Protein AF-A0A1H0WN37-F1 (afdb_monomer_lite)

Structure (mmCIF, N/CA/C/O backbone):
data_AF-A0A1H0WN37-F1
#
_entry.id   AF-A0A1H0WN37-F1
#
loop_
_atom_site.group_PDB
_atom_site.id
_atom_site.type_symbol
_atom_site.label_atom_id
_atom_site.label_alt_id
_atom_site.label_comp_id
_atom_site.label_asym_id
_atom_site.label_entity_id
_atom_site.label_seq_id
_atom_site.pdbx_PDB_ins_code
_atom_site.Cartn_x
_atom_site.Cartn_y
_atom_site.Cartn_z
_atom_site.occupancy
_atom_site.B_iso_or_equiv
_atom_site.auth_seq_id
_atom_site.auth_comp_id
_atom_site.auth_asym_id
_atom_site.auth_atom_id
_atom_site.pdbx_PDB_model_num
ATOM 1 N N . MET A 1 1 ? 45.236 22.568 32.693 1.00 37.81 1 MET A N 1
ATOM 2 C CA . MET A 1 1 ? 44.377 22.882 31.527 1.00 37.81 1 MET A CA 1
ATOM 3 C C . MET A 1 1 ? 44.203 21.581 30.757 1.00 37.81 1 MET A C 1
ATOM 5 O O . MET A 1 1 ? 45.218 20.962 30.511 1.00 37.81 1 MET A O 1
ATOM 9 N N . LYS A 1 2 ? 43.046 21.069 30.357 1.00 42.09 2 LYS A N 1
ATOM 10 C CA . LYS A 1 2 ? 41.647 21.500 30.393 1.00 42.09 2 LYS A CA 1
ATOM 11 C C . LYS A 1 2 ? 40.902 20.316 29.719 1.00 42.09 2 LYS A C 1
ATOM 13 O O . LYS A 1 2 ? 41.312 19.957 28.626 1.00 42.09 2 LYS A O 1
ATOM 18 N N . TYR A 1 3 ? 39.878 19.750 30.374 1.00 49.06 3 TYR A N 1
ATOM 19 C CA . TYR A 1 3 ? 38.823 18.865 29.815 1.00 49.06 3 TYR A CA 1
ATOM 20 C C . TYR A 1 3 ? 39.306 17.492 29.283 1.00 49.06 3 TYR A C 1
ATOM 22 O O . TYR A 1 3 ? 39.991 17.408 28.277 1.00 49.06 3 TYR A O 1
ATOM 30 N N . LEU A 1 4 ? 39.094 16.347 29.944 1.00 47.66 4 LEU A N 1
ATOM 31 C CA . LEU A 1 4 ? 37.835 15.746 30.415 1.00 47.66 4 LEU A CA 1
ATOM 32 C C . LEU A 1 4 ? 36.680 15.908 29.413 1.00 47.66 4 LEU A C 1
ATOM 34 O O . LEU A 1 4 ? 36.222 17.018 29.186 1.00 47.66 4 LEU A O 1
ATOM 38 N N . ALA A 1 5 ? 36.182 14.769 28.924 1.00 50.59 5 ALA A N 1
ATOM 39 C CA . ALA A 1 5 ? 34.969 14.588 28.125 1.00 50.59 5 ALA A CA 1
ATOM 40 C C . ALA A 1 5 ? 35.034 15.017 26.650 1.00 50.59 5 ALA A C 1
ATOM 42 O O . ALA A 1 5 ? 34.696 16.144 26.321 1.00 50.59 5 ALA A O 1
ATOM 43 N N . PHE A 1 6 ? 35.328 14.066 25.753 1.00 42.16 6 PHE A N 1
ATOM 44 C CA . PHE A 1 6 ? 34.515 13.892 24.536 1.00 42.16 6 PHE A CA 1
ATOM 45 C C . PHE A 1 6 ? 34.749 12.539 23.837 1.00 42.16 6 PHE A C 1
ATOM 47 O O . PHE A 1 6 ? 34.988 12.458 22.640 1.00 42.16 6 PHE A O 1
ATOM 54 N N . ALA A 1 7 ? 34.659 11.439 24.578 1.00 44.47 7 ALA A N 1
ATOM 55 C CA . ALA A 1 7 ? 34.223 10.177 23.977 1.00 44.47 7 ALA A CA 1
ATOM 56 C C . ALA A 1 7 ? 32.895 9.800 24.635 1.00 44.47 7 ALA A C 1
ATOM 58 O O . ALA A 1 7 ? 32.725 8.737 25.227 1.00 44.47 7 ALA A O 1
ATOM 59 N N . LEU A 1 8 ? 31.976 10.771 24.615 1.00 40.41 8 LEU A N 1
ATOM 60 C CA . LEU A 1 8 ? 30.583 10.565 24.948 1.00 40.41 8 LEU A CA 1
ATOM 61 C C . LEU A 1 8 ? 30.027 9.654 23.854 1.00 40.41 8 LEU A C 1
ATOM 63 O O . LEU A 1 8 ? 29.760 10.103 22.745 1.00 40.41 8 LEU A O 1
ATOM 67 N N . LEU A 1 9 ? 29.977 8.360 24.161 1.00 41.28 9 LEU A N 1
ATOM 68 C CA . LEU A 1 9 ? 28.862 7.475 23.855 1.00 41.28 9 LEU A CA 1
ATOM 69 C C . LEU A 1 9 ? 27.891 8.049 22.816 1.00 41.28 9 LEU A C 1
ATOM 71 O O . LEU A 1 9 ? 26.810 8.518 23.163 1.00 41.28 9 LEU A O 1
ATOM 75 N N . ILE A 1 10 ? 28.224 7.934 21.533 1.00 43.66 10 ILE A N 1
ATOM 76 C CA . ILE A 1 10 ? 27.172 7.855 20.525 1.00 43.66 10 ILE A CA 1
ATOM 77 C C . ILE A 1 10 ? 26.718 6.395 20.546 1.00 43.66 10 ILE A C 1
ATOM 79 O O . ILE A 1 10 ? 26.975 5.615 19.637 1.00 43.66 10 ILE A O 1
ATOM 83 N N . PHE A 1 11 ? 26.030 6.023 21.632 1.00 40.03 11 PHE A N 1
ATOM 84 C CA . PHE A 1 11 ? 24.899 5.117 21.514 1.00 40.03 11 PHE A CA 1
ATOM 85 C C . PHE A 1 11 ? 23.870 5.879 20.673 1.00 40.03 11 PHE A C 1
ATOM 87 O O . PHE A 1 11 ? 22.917 6.450 21.201 1.00 40.03 11 PHE A O 1
ATOM 94 N N . SER A 1 12 ? 24.093 5.981 19.360 1.00 40.06 12 SER A N 1
ATOM 95 C CA . SER A 1 12 ? 23.002 6.306 18.460 1.00 40.06 12 SER A CA 1
ATOM 96 C C . SER A 1 12 ? 22.058 5.131 18.603 1.00 40.06 12 SER A C 1
ATOM 98 O O . SER A 1 12 ? 22.364 4.019 18.176 1.00 40.06 12 SER A O 1
ATOM 100 N N . ALA A 1 13 ? 20.969 5.367 19.331 1.00 43.62 13 ALA A N 1
ATOM 101 C CA . ALA A 1 13 ? 19.866 4.449 19.473 1.00 43.62 13 ALA A CA 1
ATOM 102 C C . ALA A 1 13 ? 19.573 3.868 18.090 1.00 43.62 13 ALA A C 1
ATOM 104 O O . ALA A 1 13 ? 19.076 4.561 17.195 1.00 43.62 13 ALA A O 1
ATOM 105 N N . ILE A 1 14 ? 19.959 2.606 17.894 1.00 46.22 14 ILE A N 1
ATOM 106 C CA . ILE A 1 14 ? 19.538 1.821 16.748 1.00 46.22 14 ILE A CA 1
ATOM 107 C C . ILE A 1 14 ? 18.053 1.619 17.009 1.00 46.22 14 ILE A C 1
ATOM 109 O O . ILE A 1 14 ? 17.648 0.646 17.638 1.00 46.22 14 ILE A O 1
ATOM 113 N N . SER A 1 15 ? 17.250 2.612 16.623 1.00 53.06 15 SER A N 1
ATOM 114 C CA . SER A 1 15 ? 15.804 2.476 16.574 1.00 53.06 15 SER A CA 1
ATOM 115 C C . SER A 1 15 ? 15.573 1.290 15.653 1.00 53.06 15 SER A C 1
ATOM 117 O O . SER A 1 15 ? 15.851 1.352 14.455 1.00 53.06 15 SER A O 1
ATOM 119 N N . VAL A 1 16 ? 15.211 0.152 16.244 1.00 49.06 16 VAL A N 1
ATOM 120 C CA . VAL A 1 16 ? 14.978 -1.086 15.508 1.00 49.06 16 VAL A CA 1
ATOM 121 C C . VAL A 1 16 ? 13.753 -0.826 14.642 1.00 49.06 16 VAL A C 1
ATOM 123 O O . VAL A 1 16 ? 12.617 -0.862 15.115 1.00 49.06 16 VAL A O 1
ATOM 126 N N . ARG A 1 17 ? 14.002 -0.474 13.382 1.00 60.34 17 ARG A N 1
ATOM 127 C CA . ARG A 1 17 ? 12.987 -0.202 12.370 1.00 60.34 17 ARG A CA 1
ATOM 128 C C . ARG A 1 17 ? 12.775 -1.485 11.588 1.00 60.34 17 ARG A C 1
ATOM 130 O O . ARG A 1 17 ? 13.710 -1.987 10.971 1.00 60.34 17 ARG A O 1
ATOM 137 N N . ALA A 1 18 ? 11.563 -2.028 11.627 1.00 70.62 18 ALA A N 1
ATOM 138 C CA . ALA A 1 18 ? 11.198 -3.083 10.693 1.00 70.62 18 ALA A CA 1
ATOM 139 C C . ALA A 1 18 ? 10.841 -2.422 9.358 1.00 70.62 18 ALA A C 1
ATOM 141 O O . ALA A 1 18 ? 10.117 -1.427 9.332 1.00 70.62 18 ALA A O 1
ATOM 142 N N . GLN A 1 19 ? 11.363 -2.956 8.260 1.00 79.44 19 GLN A N 1
ATOM 143 C CA . GLN A 1 19 ? 11.092 -2.456 6.919 1.00 79.44 19 GLN A CA 1
ATOM 144 C C . GLN A 1 19 ? 10.406 -3.550 6.111 1.00 79.44 19 GLN A C 1
ATOM 146 O O . GLN A 1 19 ? 10.898 -4.673 6.050 1.00 79.44 19 GLN A O 1
ATOM 151 N N . ILE A 1 20 ? 9.289 -3.207 5.478 1.00 81.12 20 ILE A N 1
ATOM 152 C CA . ILE A 1 20 ? 8.600 -4.074 4.522 1.00 81.12 20 ILE A CA 1
ATOM 153 C C . ILE A 1 20 ? 8.582 -3.346 3.187 1.00 81.12 20 ILE A C 1
ATOM 155 O O . ILE A 1 20 ? 8.160 -2.191 3.117 1.00 81.12 20 ILE A O 1
ATOM 159 N N . VAL A 1 21 ? 9.053 -4.009 2.134 1.00 85.62 21 VAL A N 1
ATOM 160 C CA . VAL A 1 21 ? 9.095 -3.442 0.785 1.00 85.62 21 VAL A CA 1
ATOM 161 C C . VAL A 1 21 ? 8.078 -4.161 -0.080 1.00 85.62 21 VAL A C 1
ATOM 163 O O . VAL A 1 21 ? 8.160 -5.371 -0.267 1.00 85.62 21 VAL A O 1
ATOM 166 N N . PHE A 1 22 ? 7.135 -3.404 -0.630 1.00 85.75 22 PHE A N 1
ATOM 167 C CA . PHE A 1 22 ? 6.245 -3.871 -1.680 1.00 85.75 22 PHE A CA 1
ATOM 168 C C . PHE A 1 22 ? 6.741 -3.328 -3.014 1.00 85.75 22 PHE A C 1
ATOM 170 O O . PHE A 1 22 ? 6.877 -2.115 -3.142 1.00 85.75 22 PHE A O 1
ATOM 177 N N . ALA A 1 23 ? 6.997 -4.175 -4.006 1.00 85.56 23 ALA A N 1
ATOM 178 C CA . ALA A 1 23 ? 7.536 -3.755 -5.298 1.00 85.56 23 ALA A CA 1
ATOM 179 C C . ALA A 1 23 ? 6.737 -4.331 -6.471 1.00 85.56 23 ALA A C 1
ATOM 181 O O . ALA A 1 23 ? 6.135 -5.405 -6.378 1.00 85.56 23 ALA A O 1
ATOM 182 N N . SER A 1 24 ? 6.719 -3.601 -7.585 1.00 81.19 24 SER A N 1
ATOM 183 C CA . SER A 1 24 ? 6.156 -4.092 -8.835 1.00 81.19 24 SER A CA 1
ATOM 184 C C . SER A 1 24 ? 7.028 -5.230 -9.381 1.00 81.19 24 SER A C 1
ATOM 186 O O . SER A 1 24 ? 8.256 -5.145 -9.329 1.00 81.19 24 SER A O 1
ATOM 188 N N . PRO A 1 25 ? 6.424 -6.290 -9.943 1.00 69.44 25 PRO A N 1
ATOM 189 C CA . PRO A 1 25 ? 7.185 -7.356 -10.592 1.00 69.44 25 PRO A CA 1
ATOM 190 C C . PRO A 1 25 ? 7.830 -6.888 -11.907 1.00 69.44 25 PRO A C 1
ATOM 192 O O . PRO A 1 25 ? 8.853 -7.429 -12.321 1.00 69.44 25 PRO A O 1
ATOM 195 N N . ASP A 1 26 ? 7.240 -5.884 -12.563 1.00 72.75 26 ASP A N 1
ATOM 196 C CA . ASP A 1 26 ? 7.759 -5.303 -13.799 1.00 72.75 26 ASP A CA 1
ATOM 197 C C . ASP A 1 26 ? 8.774 -4.188 -13.503 1.00 72.75 26 ASP A C 1
ATOM 199 O O . ASP A 1 26 ? 8.518 -3.284 -12.699 1.00 72.75 26 ASP A O 1
ATOM 203 N N . ARG A 1 27 ? 9.928 -4.258 -14.176 1.00 65.94 27 ARG A N 1
ATOM 204 C CA . ARG A 1 27 ? 11.015 -3.275 -14.091 1.00 65.94 27 ARG A CA 1
ATOM 205 C C . ARG A 1 27 ? 10.788 -2.058 -14.990 1.00 65.94 27 ARG A C 1
ATOM 207 O O . ARG A 1 27 ? 11.349 -1.005 -14.703 1.00 65.94 27 ARG A O 1
ATOM 214 N N . ASN A 1 28 ? 9.985 -2.182 -16.048 1.00 70.12 28 ASN A N 1
ATOM 215 C CA . ASN A 1 28 ? 9.761 -1.103 -17.017 1.00 70.12 28 ASN A CA 1
ATOM 216 C C . ASN A 1 28 ? 8.775 -0.034 -16.514 1.00 70.12 28 ASN A C 1
ATOM 218 O O . ASN A 1 28 ? 8.830 1.106 -16.968 1.00 70.12 28 ASN A O 1
ATOM 222 N N . ASP A 1 29 ? 7.918 -0.370 -15.547 1.00 74.31 29 ASP A N 1
ATOM 223 C CA . ASP A 1 29 ? 7.085 0.582 -14.799 1.00 74.31 29 ASP A CA 1
ATOM 224 C C . ASP A 1 29 ? 7.283 0.381 -13.294 1.00 74.31 29 ASP A C 1
ATOM 226 O O . ASP A 1 29 ? 6.343 0.125 -12.539 1.00 74.31 29 ASP A O 1
ATOM 230 N N . PHE A 1 30 ? 8.547 0.450 -12.862 1.00 76.56 30 PHE A N 1
ATOM 231 C CA . PHE A 1 30 ? 8.896 0.181 -11.474 1.00 76.56 30 PHE A CA 1
ATOM 232 C C . PHE A 1 30 ? 8.169 1.130 -10.514 1.00 76.56 30 PHE A C 1
ATOM 234 O O . PHE A 1 30 ? 8.261 2.358 -10.633 1.00 76.56 30 PHE A O 1
ATOM 241 N N . LYS A 1 31 ? 7.475 0.542 -9.536 1.00 83.19 31 LYS A N 1
ATOM 242 C CA . LYS A 1 31 ? 6.925 1.232 -8.366 1.00 83.19 31 LYS A CA 1
ATOM 243 C C . LYS A 1 31 ? 7.199 0.403 -7.128 1.00 83.19 31 LYS A C 1
ATOM 245 O O . LYS A 1 31 ? 7.061 -0.819 -7.157 1.00 83.19 31 LYS A O 1
ATOM 250 N N . SER A 1 32 ? 7.535 1.054 -6.025 1.00 85.88 32 SER A N 1
ATOM 251 C CA . SER A 1 32 ? 7.601 0.394 -4.729 1.00 85.88 32 SER A CA 1
ATOM 252 C C . SER A 1 32 ? 7.024 1.256 -3.622 1.00 85.88 32 SER A C 1
ATOM 254 O O . SER A 1 32 ? 7.083 2.482 -3.666 1.00 85.88 32 SER A O 1
ATOM 256 N N . ILE A 1 33 ? 6.442 0.600 -2.626 1.00 88.25 33 ILE A N 1
ATOM 257 C CA . ILE A 1 33 ? 6.029 1.224 -1.378 1.00 88.25 33 ILE A CA 1
ATOM 258 C C . ILE A 1 33 ? 6.791 0.548 -0.251 1.00 88.25 33 ILE A C 1
ATOM 260 O O . ILE A 1 33 ? 6.646 -0.650 -0.013 1.00 88.25 33 ILE A O 1
ATOM 264 N N . THR A 1 34 ? 7.595 1.333 0.452 1.00 86.50 34 THR A N 1
ATOM 265 C CA . THR A 1 34 ? 8.330 0.893 1.632 1.00 86.50 34 THR A CA 1
ATOM 266 C C . THR A 1 34 ? 7.583 1.343 2.877 1.00 86.50 34 THR A C 1
ATOM 268 O O . THR A 1 34 ? 7.419 2.541 3.108 1.00 86.50 34 THR A O 1
ATOM 271 N N . LEU A 1 35 ? 7.153 0.387 3.696 1.00 84.25 35 LEU A N 1
ATOM 272 C CA . LEU A 1 35 ? 6.654 0.638 5.041 1.00 84.25 35 LEU A CA 1
ATOM 273 C C . LEU A 1 35 ? 7.825 0.551 6.022 1.00 84.25 35 LEU A C 1
ATOM 275 O O . LEU A 1 35 ? 8.401 -0.519 6.212 1.00 84.25 35 LEU A O 1
ATOM 279 N N . ILE A 1 36 ? 8.152 1.672 6.657 1.00 80.88 36 ILE A N 1
ATOM 280 C CA . ILE A 1 36 ? 9.111 1.737 7.759 1.00 80.88 36 ILE A CA 1
ATOM 281 C C . ILE A 1 36 ? 8.308 1.786 9.051 1.00 80.88 36 ILE A C 1
ATOM 283 O O . ILE A 1 36 ? 7.675 2.795 9.357 1.00 80.88 36 ILE A O 1
ATOM 287 N N . VAL A 1 37 ? 8.331 0.690 9.801 1.00 75.69 37 VAL A N 1
ATOM 288 C CA . VAL A 1 37 ? 7.680 0.583 11.104 1.00 75.69 37 VAL A CA 1
ATOM 289 C C . VAL A 1 37 ? 8.672 1.002 12.174 1.00 75.69 37 VAL A C 1
ATOM 291 O O . VAL A 1 37 ? 9.722 0.377 12.342 1.00 75.69 37 VAL A O 1
ATOM 294 N N . ASN A 1 38 ? 8.329 2.045 12.921 1.00 68.00 38 ASN A N 1
ATOM 295 C CA . ASN A 1 38 ? 9.065 2.388 14.126 1.00 68.00 38 ASN A CA 1
ATOM 296 C C . ASN A 1 38 ? 8.490 1.586 15.300 1.00 68.00 38 ASN A C 1
ATOM 298 O O . ASN A 1 38 ? 7.314 1.713 15.636 1.00 68.00 38 ASN A O 1
ATOM 302 N N . ARG A 1 39 ? 9.324 0.736 15.908 1.00 65.94 39 ARG A N 1
ATOM 303 C CA . ARG A 1 39 ? 8.921 -0.113 17.034 1.00 65.94 39 ARG A CA 1
ATOM 304 C C . ARG A 1 39 ? 8.571 0.693 18.287 1.00 65.94 39 ARG A C 1
ATOM 306 O O . ARG A 1 39 ? 7.734 0.248 19.063 1.00 65.94 39 ARG A O 1
ATOM 313 N N . GLU A 1 40 ? 9.223 1.834 18.493 1.00 69.94 40 GLU A N 1
ATOM 314 C CA . GLU A 1 40 ? 9.049 2.661 19.695 1.00 69.94 40 GLU A CA 1
ATOM 315 C C . GLU A 1 40 ? 7.797 3.536 19.617 1.00 69.94 40 GLU A C 1
ATOM 317 O O . GLU A 1 40 ? 7.159 3.796 20.633 1.00 69.94 40 GLU A O 1
ATOM 322 N N . ASP A 1 41 ? 7.412 3.940 18.407 1.00 69.12 41 ASP A N 1
ATOM 323 C CA . ASP A 1 41 ? 6.181 4.679 18.157 1.00 69.12 41 ASP A CA 1
ATOM 324 C C . ASP A 1 41 ? 5.598 4.296 16.800 1.00 69.12 41 ASP A C 1
ATOM 326 O O . ASP A 1 41 ? 6.007 4.801 15.751 1.00 69.12 41 ASP A O 1
ATOM 330 N N . VAL A 1 42 ? 4.590 3.428 16.826 1.00 62.50 42 VAL A N 1
ATOM 331 C CA . VAL A 1 42 ? 3.897 2.959 15.621 1.00 62.50 42 VAL A CA 1
ATOM 332 C C . VAL A 1 42 ? 3.261 4.120 14.847 1.00 62.50 42 VAL A C 1
ATOM 334 O O . VAL A 1 42 ? 3.172 4.037 13.621 1.00 62.50 42 VAL A O 1
ATOM 337 N N . ASN A 1 43 ? 2.894 5.225 15.508 1.00 64.75 43 ASN A N 1
ATOM 338 C CA . ASN A 1 43 ? 2.315 6.401 14.846 1.00 64.75 43 ASN A CA 1
ATOM 339 C C . ASN A 1 43 ? 3.342 7.168 14.005 1.00 64.75 43 ASN A C 1
ATOM 341 O O . ASN A 1 43 ? 2.970 7.874 13.072 1.00 64.75 43 ASN A O 1
ATOM 345 N N . SER A 1 44 ? 4.633 6.989 14.292 1.00 69.19 44 SER A N 1
ATOM 346 C CA . SER A 1 44 ? 5.731 7.540 13.494 1.00 69.19 44 SER A CA 1
ATOM 347 C C . SER A 1 44 ? 6.130 6.653 12.306 1.00 69.19 44 SER A C 1
ATOM 349 O O . SER A 1 44 ? 7.112 6.946 11.621 1.00 69.19 44 SER A O 1
ATOM 351 N N . SER A 1 45 ? 5.388 5.568 12.043 1.00 77.19 45 SER A N 1
ATOM 352 C CA . SER A 1 45 ? 5.629 4.713 10.877 1.00 77.19 45 SER A CA 1
ATOM 353 C C . SER A 1 45 ? 5.430 5.488 9.576 1.00 77.19 45 SER A C 1
ATOM 355 O O . SER A 1 45 ? 4.510 6.295 9.442 1.00 77.19 45 SER A O 1
ATOM 357 N N . GLN A 1 46 ? 6.286 5.223 8.593 1.00 85.38 46 GLN A N 1
ATOM 358 C CA . GLN A 1 46 ? 6.318 5.960 7.333 1.00 85.38 46 GLN A CA 1
ATOM 359 C C . GLN A 1 46 ? 5.999 5.045 6.158 1.00 85.38 46 GLN A C 1
ATOM 361 O O . GLN A 1 46 ? 6.435 3.896 6.113 1.00 85.38 46 GLN A O 1
ATOM 366 N N . LEU A 1 47 ? 5.266 5.585 5.189 1.00 87.94 47 LEU A N 1
ATOM 367 C CA . LEU A 1 47 ? 5.030 4.963 3.892 1.00 87.94 47 LEU A CA 1
ATOM 368 C C . LEU A 1 47 ? 5.780 5.776 2.845 1.00 87.94 47 LEU A C 1
ATOM 370 O O . LEU A 1 47 ? 5.464 6.944 2.642 1.00 87.94 47 LEU A O 1
ATOM 374 N N . ILE A 1 48 ? 6.772 5.179 2.196 1.00 88.38 48 ILE A N 1
ATOM 375 C CA . ILE A 1 48 ? 7.573 5.842 1.164 1.00 88.38 48 ILE A CA 1
ATOM 376 C C . ILE A 1 48 ? 7.210 5.234 -0.181 1.00 88.38 48 ILE A C 1
ATOM 378 O O . ILE A 1 48 ? 7.411 4.039 -0.381 1.00 88.38 48 ILE A O 1
ATOM 382 N N . LEU A 1 49 ? 6.682 6.049 -1.089 1.00 88.62 49 LEU A N 1
ATOM 383 C CA . LEU A 1 49 ? 6.454 5.687 -2.481 1.00 88.62 49 LEU A CA 1
ATOM 384 C C . LEU A 1 49 ? 7.701 6.021 -3.301 1.00 88.62 49 LEU A C 1
ATOM 386 O O . LEU A 1 49 ? 8.163 7.161 -3.290 1.00 88.62 49 LEU A O 1
ATOM 390 N N . ASN A 1 50 ? 8.194 5.040 -4.046 1.00 87.75 50 ASN A N 1
ATOM 391 C CA . ASN A 1 50 ? 9.206 5.218 -5.077 1.00 87.75 50 ASN A CA 1
ATOM 392 C C . ASN A 1 50 ? 8.609 4.845 -6.430 1.00 87.75 50 ASN A C 1
ATOM 394 O O . ASN A 1 50 ? 7.937 3.820 -6.556 1.00 87.75 50 ASN A O 1
ATOM 398 N N . ASP A 1 51 ? 8.896 5.637 -7.451 1.00 84.19 51 ASP A N 1
ATOM 399 C CA . ASP A 1 51 ? 8.636 5.289 -8.841 1.00 84.19 51 ASP A CA 1
ATOM 400 C C . ASP A 1 51 ? 9.774 5.819 -9.732 1.00 84.19 51 ASP A C 1
ATOM 402 O O . ASP A 1 51 ? 10.722 6.435 -9.248 1.00 84.19 51 ASP A O 1
ATOM 406 N N . LEU A 1 52 ? 9.719 5.537 -11.035 1.00 77.31 52 LEU A N 1
ATOM 407 C CA . LEU A 1 52 ? 10.720 6.027 -11.995 1.00 77.31 52 LEU A CA 1
ATOM 408 C C . LEU A 1 52 ? 10.530 7.499 -12.395 1.00 77.31 52 LEU A C 1
ATOM 410 O O . LEU A 1 52 ? 11.400 8.070 -1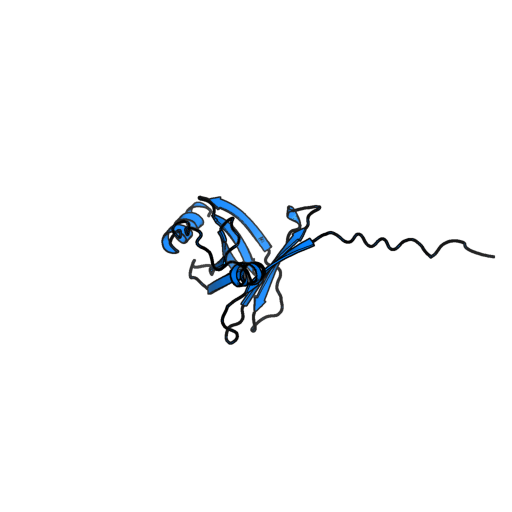3.048 1.00 77.31 52 LEU A O 1
ATOM 414 N N . LYS A 1 53 ? 9.374 8.093 -12.089 1.00 80.12 53 LYS A N 1
ATOM 415 C CA . LYS A 1 53 ? 8.966 9.409 -12.603 1.00 80.12 53 LYS A CA 1
ATOM 416 C C . LYS A 1 53 ? 9.268 10.532 -11.614 1.00 80.12 53 LYS A C 1
ATOM 418 O O . LYS A 1 53 ? 9.450 11.673 -12.029 1.00 80.12 53 LYS A O 1
ATOM 423 N N . HIS A 1 54 ? 9.327 10.214 -10.328 1.00 78.88 54 HIS A N 1
ATOM 424 C CA . HIS A 1 54 ? 9.443 11.150 -9.226 1.00 78.88 54 HIS A CA 1
ATOM 425 C C . HIS A 1 54 ? 10.528 10.694 -8.248 1.00 78.88 54 HIS A C 1
ATOM 427 O O . HIS A 1 54 ? 10.874 9.518 -8.153 1.00 78.88 54 HIS A O 1
ATOM 433 N N . ALA A 1 55 ? 11.052 11.645 -7.477 1.00 83.00 55 ALA A N 1
ATOM 434 C CA . ALA A 1 55 ? 11.880 11.314 -6.326 1.00 83.00 55 ALA A CA 1
ATOM 435 C C . ALA A 1 55 ? 11.059 10.538 -5.270 1.00 83.00 55 ALA A C 1
ATOM 437 O O . ALA A 1 55 ? 9.839 10.710 -5.213 1.00 83.00 55 ALA A O 1
ATOM 438 N N . PRO A 1 56 ? 11.709 9.733 -4.408 1.00 87.25 56 PRO A N 1
ATOM 439 C CA . PRO A 1 56 ? 11.070 9.093 -3.260 1.00 87.25 56 PRO A CA 1
ATOM 440 C C . PRO A 1 56 ? 10.218 10.071 -2.448 1.00 87.25 56 PRO A C 1
ATOM 442 O O . PRO A 1 56 ? 10.707 11.122 -2.027 1.00 87.25 56 PRO A O 1
ATOM 445 N N . VAL A 1 57 ? 8.954 9.725 -2.202 1.00 89.19 57 VAL A N 1
ATOM 446 C CA . VAL A 1 57 ? 8.003 10.601 -1.505 1.00 89.19 57 VAL A CA 1
ATOM 447 C C . VAL A 1 57 ? 7.375 9.890 -0.317 1.00 89.19 57 VAL A C 1
ATOM 449 O O . VAL A 1 57 ? 6.820 8.799 -0.436 1.00 89.19 57 VAL A O 1
ATOM 452 N N . THR A 1 58 ? 7.406 10.553 0.838 1.00 90.19 58 THR A N 1
ATOM 453 C CA . THR A 1 58 ? 6.681 10.106 2.028 1.00 90.19 58 THR A CA 1
ATOM 454 C C . THR A 1 58 ? 5.194 10.410 1.875 1.00 90.19 58 THR A C 1
ATOM 456 O O . THR A 1 58 ? 4.774 11.567 1.828 1.00 90.19 58 THR A O 1
ATOM 459 N N . LEU A 1 59 ? 4.391 9.354 1.819 1.00 90.62 59 LEU A N 1
ATOM 460 C CA . LEU A 1 59 ? 2.940 9.420 1.815 1.00 90.62 59 LEU A CA 1
ATOM 461 C C . LEU A 1 59 ? 2.434 9.794 3.209 1.00 90.62 59 LEU A C 1
ATOM 463 O O . LEU A 1 59 ? 2.836 9.212 4.218 1.00 90.62 59 LEU A O 1
ATOM 467 N N . VAL A 1 60 ? 1.512 10.753 3.264 1.00 89.81 60 VAL A N 1
ATOM 468 C CA . VAL A 1 60 ? 0.932 11.219 4.527 1.00 89.81 60 VAL A CA 1
ATOM 469 C C . VAL A 1 60 ? -0.354 10.452 4.790 1.00 89.81 60 VAL A C 1
ATOM 471 O O . VAL A 1 60 ? -1.342 10.640 4.078 1.00 89.81 60 VAL A O 1
ATOM 474 N N . VAL A 1 61 ? -0.369 9.610 5.823 1.00 89.12 61 VAL A N 1
ATOM 475 C CA . VAL A 1 61 ? -1.581 8.892 6.239 1.00 89.12 61 VAL A CA 1
ATOM 476 C C . VAL A 1 61 ? -2.618 9.896 6.738 1.00 89.12 61 VAL A C 1
ATOM 478 O O . VAL A 1 61 ? -2.341 10.722 7.605 1.00 89.12 61 VAL A O 1
ATOM 481 N N . LYS A 1 62 ? -3.819 9.847 6.160 1.00 90.38 62 LYS A N 1
ATOM 482 C CA . LYS A 1 62 ? -4.958 10.686 6.560 1.00 90.38 62 LYS A CA 1
ATOM 483 C C . LYS A 1 62 ? -5.989 9.910 7.365 1.00 90.38 62 LYS A C 1
ATOM 485 O O . LYS A 1 62 ? -6.643 10.491 8.222 1.00 90.38 62 LYS A O 1
ATOM 490 N N . LYS A 1 63 ? -6.161 8.625 7.058 1.00 87.12 63 LYS A N 1
ATOM 491 C CA . LYS A 1 63 ? -7.074 7.715 7.752 1.00 87.12 63 LYS A CA 1
ATOM 492 C C . LYS A 1 63 ? -6.648 6.284 7.469 1.00 87.12 63 LYS A C 1
ATOM 494 O O . LYS A 1 63 ? -6.238 5.986 6.348 1.00 87.12 63 LYS A O 1
ATOM 499 N N . ASP A 1 64 ? -6.803 5.402 8.436 1.00 87.06 64 ASP A N 1
ATOM 500 C CA . ASP A 1 64 ? -6.645 3.971 8.246 1.00 87.06 64 ASP A CA 1
ATOM 501 C C . ASP A 1 64 ? -7.731 3.195 8.996 1.00 87.06 64 ASP A C 1
ATOM 503 O O . ASP A 1 64 ? -8.319 3.662 9.969 1.00 87.06 64 ASP A O 1
ATOM 507 N N . THR A 1 65 ? -8.064 2.016 8.489 1.00 84.44 65 THR A N 1
ATOM 508 C CA . THR A 1 65 ? -8.991 1.092 9.142 1.00 84.44 65 THR A CA 1
ATOM 509 C C . THR A 1 65 ? -8.693 -0.334 8.704 1.00 84.44 65 THR A C 1
ATOM 511 O O . THR A 1 65 ? -7.967 -0.548 7.736 1.00 84.44 65 THR A O 1
ATOM 514 N N . THR A 1 66 ? -9.270 -1.316 9.388 1.00 84.94 66 THR A N 1
ATOM 515 C CA . THR A 1 66 ? -9.173 -2.726 9.003 1.00 84.94 66 THR A CA 1
ATOM 516 C C . THR A 1 66 ? -10.570 -3.312 8.876 1.00 84.94 66 THR A C 1
ATOM 51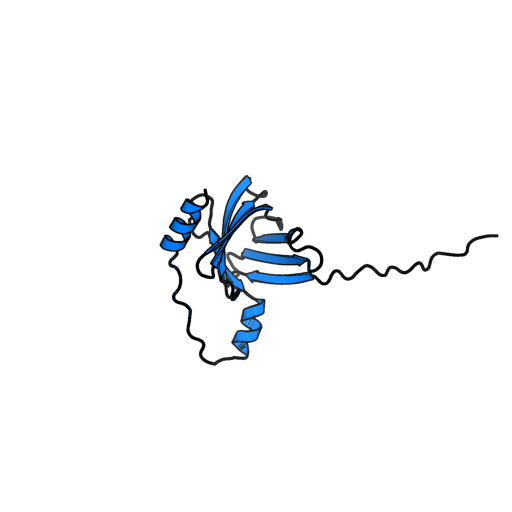8 O O . THR A 1 66 ? -11.364 -3.220 9.808 1.00 84.94 66 THR A O 1
ATOM 521 N N . ILE A 1 67 ? -10.865 -3.924 7.729 1.00 81.75 67 ILE A N 1
ATOM 522 C CA . ILE A 1 67 ? -12.140 -4.587 7.443 1.00 81.75 67 ILE A CA 1
ATOM 523 C C . ILE A 1 67 ? -11.833 -5.954 6.838 1.00 81.75 67 ILE A C 1
ATOM 525 O O . ILE A 1 67 ? -11.069 -6.047 5.881 1.00 81.75 67 ILE A O 1
ATOM 529 N N . SER A 1 68 ? -12.420 -7.018 7.391 1.00 83.00 68 SER A N 1
ATOM 530 C CA . SER A 1 68 ? -12.319 -8.382 6.845 1.00 83.00 68 SER A CA 1
ATOM 531 C C . SER A 1 68 ? -10.879 -8.816 6.519 1.00 83.00 68 SER A C 1
ATOM 533 O O . SER A 1 68 ? -10.604 -9.321 5.435 1.00 83.00 68 SER A O 1
ATOM 535 N N . ASN A 1 69 ? -9.952 -8.604 7.461 1.00 82.19 69 ASN A N 1
ATOM 536 C CA . ASN A 1 69 ? -8.515 -8.897 7.331 1.00 82.19 69 ASN A CA 1
ATOM 537 C C . ASN A 1 69 ? -7.762 -8.097 6.253 1.00 82.19 69 ASN A C 1
ATOM 539 O O . ASN A 1 69 ? -6.652 -8.474 5.871 1.00 82.19 69 ASN A O 1
ATOM 543 N N . VAL A 1 70 ? -8.323 -6.980 5.792 1.00 81.44 70 VAL A N 1
ATOM 544 C CA . VAL A 1 70 ? -7.649 -6.035 4.900 1.00 81.44 70 VAL A CA 1
ATOM 545 C C . VAL A 1 70 ? -7.582 -4.669 5.565 1.00 81.44 70 VAL A C 1
ATOM 547 O O . VAL A 1 70 ? -8.601 -4.088 5.940 1.00 81.44 70 VAL A O 1
ATOM 550 N N . ARG A 1 71 ? -6.367 -4.143 5.711 1.00 86.38 71 ARG A N 1
ATOM 551 C CA . ARG A 1 71 ? -6.123 -2.767 6.126 1.00 86.38 71 ARG A CA 1
ATOM 552 C C . ARG A 1 71 ? -6.304 -1.850 4.924 1.00 86.38 71 ARG A C 1
ATOM 554 O O . ARG A 1 71 ? -5.670 -2.033 3.888 1.00 86.38 71 ARG A O 1
ATOM 561 N N . LEU A 1 72 ? -7.170 -0.864 5.079 1.00 89.12 72 LEU A N 1
ATOM 562 C CA . LEU A 1 72 ? -7.488 0.157 4.094 1.00 89.12 72 LEU A CA 1
ATOM 563 C C . LEU A 1 72 ? -6.905 1.477 4.587 1.00 89.12 72 LEU A C 1
ATOM 565 O O . LEU A 1 72 ? -7.222 1.920 5.689 1.00 89.12 72 LEU A O 1
ATOM 569 N N . ILE A 1 73 ? -6.036 2.092 3.792 1.00 90.69 73 ILE A N 1
ATOM 570 C CA . ILE A 1 73 ? -5.278 3.281 4.186 1.00 90.69 73 ILE A CA 1
ATOM 571 C C . ILE A 1 73 ? -5.529 4.379 3.160 1.00 90.69 73 ILE A C 1
ATOM 573 O O . ILE A 1 73 ? -5.227 4.224 1.980 1.00 90.69 73 ILE A O 1
ATOM 577 N N . LYS A 1 74 ? -6.063 5.509 3.614 1.00 91.75 74 LYS A N 1
ATOM 578 C CA . LYS A 1 74 ? -6.166 6.744 2.840 1.00 91.75 74 LYS A CA 1
ATOM 579 C C . LYS A 1 74 ? -4.905 7.562 3.067 1.00 91.75 74 LYS A C 1
ATOM 581 O O . LYS A 1 74 ? -4.598 7.938 4.202 1.00 91.75 74 LYS A O 1
ATOM 586 N N . VAL A 1 75 ? -4.207 7.879 1.987 1.00 92.56 75 VAL A N 1
ATOM 587 C CA . VAL A 1 75 ? -2.954 8.632 2.014 1.00 92.56 75 VAL A CA 1
ATOM 588 C C . VAL A 1 75 ? -3.036 9.849 1.102 1.00 92.56 75 VAL A C 1
ATOM 590 O O . VAL A 1 75 ? -3.768 9.861 0.118 1.00 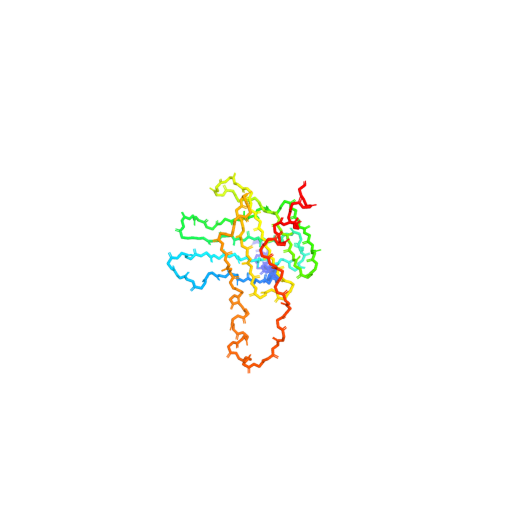92.56 75 VAL A O 1
ATOM 593 N N . PHE A 1 76 ? -2.292 10.893 1.433 1.00 93.06 76 PHE A N 1
ATOM 594 C CA . PHE A 1 76 ? -2.039 12.019 0.543 1.00 93.06 76 PHE A CA 1
ATOM 595 C C . PHE A 1 76 ? -0.649 11.857 -0.072 1.00 93.06 76 PHE A C 1
ATOM 597 O O . PHE A 1 76 ? 0.300 11.558 0.657 1.00 93.06 76 PHE A O 1
ATOM 604 N N . ASN A 1 77 ? -0.549 12.042 -1.388 1.00 92.75 77 ASN A N 1
ATOM 605 C CA . ASN A 1 77 ? 0.691 12.019 -2.152 1.00 92.75 77 ASN A CA 1
ATOM 606 C C . ASN A 1 77 ? 1.124 13.460 -2.493 1.00 92.75 77 ASN A C 1
ATOM 608 O O . ASN A 1 77 ? 0.569 14.059 -3.419 1.00 92.75 77 ASN A O 1
ATOM 612 N N . PRO A 1 78 ? 2.130 14.014 -1.787 1.00 90.38 78 PRO A N 1
ATOM 613 C CA . PRO A 1 78 ? 2.629 15.364 -2.036 1.00 90.38 78 PRO A CA 1
ATOM 614 C C . PRO A 1 78 ? 3.219 15.582 -3.434 1.00 90.38 78 PRO A C 1
ATOM 616 O O . PRO A 1 78 ? 3.185 16.709 -3.913 1.00 90.38 78 PRO A O 1
ATOM 619 N N . ALA A 1 79 ? 3.744 14.539 -4.092 1.00 88.50 79 ALA A N 1
ATOM 620 C CA . ALA A 1 79 ? 4.407 14.671 -5.396 1.00 88.50 79 ALA A CA 1
ATOM 621 C C . ALA A 1 79 ? 3.454 15.153 -6.493 1.00 88.50 79 ALA A C 1
ATOM 623 O O . ALA A 1 79 ? 3.836 15.928 -7.363 1.00 88.50 79 ALA A O 1
ATOM 624 N N . ILE A 1 80 ? 2.210 14.677 -6.430 1.00 88.56 80 ILE A N 1
ATOM 625 C CA . ILE A 1 80 ? 1.159 14.965 -7.413 1.00 88.56 80 ILE A CA 1
ATOM 626 C C . ILE A 1 80 ? -0.003 15.757 -6.808 1.00 88.56 80 ILE A C 1
ATOM 628 O O . ILE A 1 80 ? -0.966 16.050 -7.503 1.00 88.56 80 ILE A O 1
ATOM 632 N N . ASN A 1 81 ? 0.086 16.113 -5.522 1.00 91.44 81 ASN A N 1
ATOM 633 C CA . ASN A 1 81 ? -0.942 16.841 -4.780 1.00 91.44 81 ASN A CA 1
ATOM 634 C C . ASN A 1 81 ? -2.334 16.169 -4.825 1.00 91.44 81 ASN A C 1
ATOM 636 O O . ASN A 1 81 ? -3.360 16.840 -4.927 1.00 91.44 81 ASN A O 1
ATOM 640 N N . GLU A 1 82 ? -2.380 14.837 -4.723 1.00 92.69 82 GLU A N 1
ATOM 641 C CA . GLU A 1 82 ? -3.628 14.061 -4.772 1.00 92.69 82 GLU A CA 1
ATOM 642 C C . GLU A 1 82 ? -3.771 13.079 -3.602 1.00 92.69 82 GLU A C 1
ATOM 644 O O . GLU A 1 82 ? -2.806 12.701 -2.936 1.00 92.69 82 GLU A O 1
ATOM 649 N N . LEU A 1 83 ? -5.012 12.647 -3.352 1.00 92.56 83 LEU A N 1
ATOM 650 C CA . LEU A 1 83 ? -5.308 11.527 -2.461 1.00 92.56 83 LEU A CA 1
ATOM 651 C C . LEU A 1 83 ? -5.156 10.198 -3.205 1.00 92.56 83 LEU A C 1
ATOM 653 O O . LEU A 1 83 ? -5.585 10.060 -4.347 1.00 92.56 83 LEU A O 1
ATOM 657 N N . CYS A 1 84 ? -4.605 9.206 -2.518 1.00 92.75 84 CYS A N 1
ATOM 658 C CA . CYS A 1 84 ? -4.502 7.832 -2.989 1.00 92.75 84 CYS A CA 1
ATOM 659 C C . CYS A 1 84 ? -4.976 6.877 -1.890 1.00 92.75 84 CYS A C 1
ATOM 661 O O . CYS A 1 84 ? -5.115 7.253 -0.718 1.00 92.75 84 CYS A O 1
ATOM 663 N N . PHE A 1 85 ? -5.203 5.623 -2.264 1.00 92.56 85 PHE A N 1
ATOM 664 C CA . PHE A 1 85 ? -5.670 4.601 -1.336 1.00 92.56 85 PHE A CA 1
ATOM 665 C C . PHE A 1 85 ? -4.804 3.353 -1.435 1.00 92.56 85 PHE A C 1
ATOM 667 O O . PHE A 1 85 ? -4.398 2.960 -2.524 1.00 92.56 85 PHE A O 1
ATOM 674 N N . LEU A 1 86 ? -4.517 2.735 -0.294 1.00 91.56 86 LEU A N 1
ATOM 675 C CA . LEU A 1 86 ? -3.741 1.504 -0.199 1.00 91.56 86 LEU A CA 1
ATOM 676 C C . LEU A 1 86 ? -4.603 0.427 0.445 1.00 91.56 86 LEU A C 1
ATOM 678 O O . LEU A 1 86 ? -5.174 0.662 1.511 1.00 91.56 86 LEU A O 1
ATOM 682 N N . SER A 1 87 ? -4.659 -0.756 -0.155 1.00 90.31 87 SER A N 1
ATOM 683 C CA . SER A 1 87 ? -5.189 -1.946 0.510 1.00 90.31 87 SER A CA 1
ATOM 684 C C . SER A 1 87 ? -4.065 -2.930 0.791 1.00 90.31 87 SER A C 1
ATOM 686 O O . SER A 1 87 ? -3.344 -3.322 -0.128 1.00 90.31 87 SER A O 1
ATOM 688 N N . VAL A 1 88 ? -3.944 -3.347 2.048 1.00 88.06 88 VAL A N 1
ATOM 689 C CA . VAL A 1 88 ? -2.925 -4.290 2.513 1.00 88.06 88 VAL A CA 1
ATOM 690 C C . VAL A 1 88 ? -3.619 -5.409 3.297 1.00 88.06 88 VAL A C 1
ATOM 692 O O . VAL A 1 88 ? -4.182 -5.136 4.357 1.00 88.06 88 VAL A O 1
ATOM 695 N N . PRO A 1 89 ? -3.624 -6.664 2.822 1.00 84.88 89 PRO A N 1
ATOM 696 C CA . PRO A 1 89 ? -4.095 -7.789 3.615 1.00 84.88 89 PRO A CA 1
ATOM 697 C C . PRO A 1 89 ? -3.193 -7.983 4.844 1.00 84.88 89 PRO A C 1
ATOM 699 O O . PRO A 1 89 ? -1.993 -7.714 4.795 1.00 84.88 89 PRO A O 1
ATOM 702 N N . LEU A 1 90 ? -3.751 -8.461 5.959 1.00 80.44 90 LEU A N 1
ATOM 703 C CA . LEU A 1 90 ? -3.006 -8.621 7.221 1.00 80.44 90 LEU A CA 1
ATOM 704 C C . LEU A 1 90 ? -1.839 -9.617 7.134 1.00 80.44 90 LEU A C 1
ATOM 706 O O . LEU A 1 90 ? -0.904 -9.520 7.922 1.00 80.44 90 LEU A O 1
ATOM 710 N N . ASN A 1 91 ? -1.868 -10.548 6.176 1.00 80.44 91 ASN A N 1
ATOM 711 C CA . ASN A 1 91 ? -0.747 -11.450 5.891 1.00 80.44 91 ASN A CA 1
ATOM 712 C C . ASN A 1 91 ? 0.410 -10.758 5.141 1.00 80.44 91 ASN A C 1
ATOM 714 O O . ASN A 1 91 ? 1.424 -11.396 4.878 1.00 80.44 91 ASN A O 1
ATOM 718 N N . LEU A 1 92 ? 0.246 -9.479 4.777 1.00 80.50 92 LEU A N 1
ATOM 719 C CA . LEU A 1 92 ? 1.227 -8.643 4.095 1.00 80.50 92 LEU A CA 1
ATOM 720 C C . LEU A 1 92 ? 1.723 -9.233 2.768 1.00 80.50 92 LEU A C 1
ATOM 722 O O . LEU A 1 92 ? 2.828 -8.912 2.352 1.00 80.50 92 LEU A O 1
ATOM 726 N N . SER A 1 93 ? 0.948 -10.087 2.092 1.00 81.44 93 SER A N 1
ATOM 727 C CA . SER A 1 93 ? 1.418 -10.762 0.872 1.00 81.44 93 SER A CA 1
ATOM 728 C C . SER A 1 93 ? 1.554 -9.812 -0.323 1.00 81.44 93 SER A C 1
ATOM 730 O O . SER A 1 93 ? 2.423 -9.988 -1.174 1.00 81.44 93 SER A O 1
ATOM 732 N N . MET A 1 94 ? 0.690 -8.799 -0.391 1.00 85.81 94 MET A N 1
ATOM 733 C CA . MET A 1 94 ? 0.656 -7.806 -1.464 1.00 85.81 94 MET A CA 1
ATOM 734 C C . MET A 1 94 ? 0.154 -6.460 -0.946 1.00 85.81 94 MET A C 1
ATOM 736 O O . MET A 1 94 ? -0.429 -6.379 0.129 1.00 85.81 94 MET A O 1
ATOM 740 N N . LEU A 1 95 ? 0.330 -5.411 -1.731 1.00 88.75 95 LEU A N 1
ATOM 741 C CA . LEU A 1 95 ? -0.252 -4.100 -1.511 1.00 88.75 95 LEU A CA 1
ATOM 742 C C . LEU A 1 95 ? -0.819 -3.605 -2.837 1.00 88.75 95 LEU A C 1
ATOM 744 O O . LEU A 1 95 ? -0.111 -3.577 -3.841 1.00 88.75 95 LEU A O 1
ATOM 748 N N . THR A 1 96 ? -2.073 -3.162 -2.838 1.00 89.69 96 THR A N 1
ATOM 749 C CA . THR A 1 96 ? -2.672 -2.510 -4.011 1.00 89.69 96 THR A CA 1
ATOM 750 C C . THR A 1 96 ? -2.768 -1.011 -3.778 1.00 89.69 96 THR A C 1
ATOM 752 O O . THR A 1 96 ? -3.314 -0.571 -2.765 1.00 89.69 96 THR A O 1
ATOM 755 N N . LEU A 1 97 ? -2.237 -0.238 -4.722 1.00 90.31 97 LEU A N 1
ATOM 756 C CA . LEU A 1 97 ? -2.328 1.216 -4.781 1.00 90.31 97 LEU A CA 1
ATOM 757 C C . LEU A 1 97 ? -3.456 1.612 -5.736 1.00 90.31 97 LEU A C 1
ATOM 759 O O . LEU A 1 97 ? -3.474 1.176 -6.888 1.00 90.31 97 LEU A O 1
ATOM 763 N N . TYR A 1 98 ? -4.343 2.487 -5.273 1.00 90.81 98 TYR A N 1
ATOM 764 C CA . TYR A 1 98 ? -5.427 3.077 -6.049 1.00 90.81 98 TYR A CA 1
ATOM 765 C C . TYR A 1 98 ? -5.267 4.596 -6.148 1.00 90.81 98 TYR A C 1
ATOM 767 O O . TYR A 1 98 ? -4.794 5.242 -5.207 1.00 90.81 98 TYR A O 1
ATOM 775 N N . ASP A 1 99 ? -5.704 5.164 -7.271 1.00 90.25 99 ASP A N 1
ATOM 776 C CA . ASP A 1 99 ? -5.773 6.612 -7.473 1.00 90.25 99 ASP A CA 1
ATOM 777 C C . ASP A 1 99 ? -6.966 7.247 -6.731 1.00 90.25 99 ASP A C 1
ATOM 779 O O . ASP A 1 99 ? -7.771 6.575 -6.079 1.00 90.25 99 ASP A O 1
ATOM 783 N N . SER A 1 100 ? -7.102 8.568 -6.855 1.00 88.94 100 SER A N 1
ATOM 784 C CA . SER A 1 100 ? -8.202 9.353 -6.280 1.00 88.94 100 SER A CA 1
ATOM 785 C C . SER A 1 100 ? -9.597 8.944 -6.784 1.00 88.94 100 SER A C 1
ATOM 787 O O . SER A 1 100 ? -10.600 9.267 -6.147 1.00 88.94 100 SER A O 1
ATOM 789 N N . LYS A 1 101 ? -9.674 8.211 -7.903 1.00 89.44 101 LYS A N 1
ATOM 790 C CA . LYS A 1 101 ? -10.898 7.700 -8.539 1.00 89.44 101 LYS A CA 1
ATOM 791 C C . LYS A 1 101 ? -11.117 6.209 -8.267 1.00 89.44 101 LYS A C 1
ATOM 793 O O . LYS A 1 101 ? -11.980 5.605 -8.903 1.00 89.44 101 LYS A O 1
ATOM 798 N N . PHE A 1 102 ? -10.357 5.624 -7.340 1.00 84.00 102 PHE A N 1
ATOM 799 C CA . PHE A 1 102 ? -10.391 4.206 -6.985 1.00 84.00 102 PHE A CA 1
ATOM 800 C C . PHE A 1 102 ? -10.012 3.247 -8.123 1.00 84.00 102 PHE A C 1
ATOM 802 O O . PHE A 1 102 ? -10.368 2.068 -8.088 1.00 84.00 102 PHE A O 1
ATOM 809 N N . LYS A 1 103 ? -9.270 3.712 -9.132 1.00 87.88 103 LYS A N 1
ATOM 810 C CA . LYS A 1 103 ? -8.681 2.828 -10.143 1.00 87.88 103 LYS A CA 1
ATOM 811 C C . LYS A 1 103 ? -7.373 2.255 -9.625 1.00 87.88 103 LYS A C 1
ATOM 813 O O . LYS A 1 103 ? -6.589 2.968 -9.003 1.00 87.88 103 LYS A O 1
ATOM 818 N N . ILE A 1 104 ? -7.126 0.978 -9.910 1.00 87.06 104 ILE A N 1
ATOM 819 C CA . ILE A 1 104 ? -5.858 0.325 -9.574 1.00 87.06 104 ILE A CA 1
ATOM 820 C C . ILE A 1 104 ? -4.736 0.995 -10.371 1.00 87.06 104 ILE A C 1
ATOM 822 O O . ILE A 1 104 ? -4.756 0.998 -11.600 1.00 87.06 104 ILE A O 1
ATOM 826 N N . VAL A 1 105 ? -3.756 1.534 -9.652 1.00 86.88 105 VAL A N 1
ATOM 827 C CA . VAL A 1 105 ? -2.514 2.086 -10.205 1.00 86.88 105 VAL A CA 1
ATOM 828 C C . VAL A 1 105 ? -1.436 1.015 -10.228 1.00 86.88 105 VAL A C 1
ATOM 830 O O . VAL A 1 105 ? -0.707 0.902 -11.207 1.00 86.88 105 VAL A O 1
ATOM 833 N N . ALA A 1 106 ? -1.320 0.233 -9.151 1.00 85.50 106 ALA A N 1
ATOM 834 C CA . ALA A 1 106 ? -0.322 -0.823 -9.056 1.00 85.50 106 ALA A CA 1
ATOM 835 C C . ALA A 1 106 ? -0.728 -1.923 -8.071 1.00 85.50 106 ALA A C 1
ATOM 837 O O . ALA A 1 106 ? -1.306 -1.645 -7.021 1.00 85.50 106 ALA A O 1
ATOM 838 N N . ASN A 1 107 ? -0.343 -3.157 -8.394 1.00 86.00 107 ASN A N 1
ATOM 839 C CA . ASN A 1 107 ? -0.294 -4.277 -7.459 1.00 86.00 107 ASN A CA 1
ATOM 840 C C . ASN A 1 107 ? 1.176 -4.567 -7.158 1.00 86.00 107 ASN A C 1
ATOM 842 O O . ASN A 1 107 ? 1.951 -4.869 -8.066 1.00 86.00 107 ASN A O 1
ATOM 846 N N . LEU A 1 108 ? 1.557 -4.426 -5.896 1.00 85.88 108 LEU A N 1
ATOM 847 C CA . LEU A 1 108 ? 2.928 -4.526 -5.426 1.00 85.88 108 LEU A CA 1
ATOM 848 C C . LEU A 1 108 ? 3.055 -5.772 -4.550 1.00 85.88 108 LEU A C 1
ATOM 850 O O . LEU A 1 108 ? 2.332 -5.921 -3.567 1.00 85.88 108 LEU A O 1
ATOM 854 N N . ASN A 1 109 ? 3.970 -6.669 -4.894 1.00 84.31 109 ASN A N 1
ATOM 855 C CA . ASN A 1 109 ? 4.218 -7.869 -4.100 1.00 84.31 109 ASN A CA 1
ATOM 856 C C . ASN A 1 109 ? 5.155 -7.531 -2.952 1.00 84.31 109 ASN A C 1
ATOM 858 O O . ASN A 1 109 ? 6.069 -6.726 -3.122 1.00 84.31 109 ASN A O 1
ATOM 862 N N . ASN A 1 110 ? 4.949 -8.148 -1.792 1.00 81.62 110 ASN A N 1
ATOM 863 C CA . ASN A 1 110 ? 5.899 -8.012 -0.699 1.00 81.62 110 ASN A CA 1
ATOM 864 C C . ASN A 1 110 ? 7.187 -8.758 -1.049 1.00 81.62 110 ASN A C 1
ATOM 866 O O . ASN A 1 110 ? 7.226 -9.987 -1.031 1.00 81.62 110 ASN A O 1
ATOM 870 N N . ASP A 1 111 ? 8.240 -8.004 -1.345 1.00 68.81 111 ASP A N 1
ATOM 871 C CA . ASP A 1 111 ? 9.519 -8.549 -1.787 1.00 68.81 111 ASP A CA 1
ATOM 872 C C . ASP A 1 111 ? 10.232 -9.314 -0.657 1.00 68.81 111 ASP A C 1
ATOM 874 O O . ASP A 1 111 ? 10.931 -10.300 -0.883 1.00 68.81 111 ASP A O 1
ATOM 878 N N . SER A 1 112 ? 9.954 -8.940 0.598 1.00 58.16 112 SER A N 1
ATOM 879 C CA . SER A 1 112 ? 10.390 -9.688 1.783 1.00 58.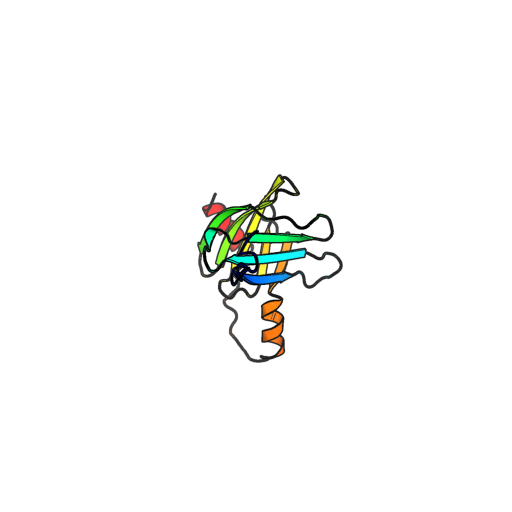16 112 SER A CA 1
ATOM 880 C C . SER A 1 112 ? 9.652 -11.027 1.935 1.00 58.16 112 SER A C 1
ATOM 882 O O . SER A 1 112 ? 10.194 -11.962 2.517 1.00 58.16 112 SER A O 1
ATOM 884 N N . TYR A 1 113 ? 8.433 -11.145 1.395 1.00 52.81 113 TYR A N 1
ATOM 885 C CA . TYR A 1 113 ? 7.646 -12.384 1.389 1.00 52.81 113 TYR A CA 1
ATOM 886 C C . TYR A 1 113 ? 8.046 -13.312 0.227 1.00 52.81 113 TYR A C 1
ATOM 888 O O . TYR A 1 113 ? 8.046 -14.533 0.388 1.00 52.81 113 TYR A O 1
ATOM 896 N N . SER A 1 114 ? 8.488 -12.753 -0.909 1.00 50.97 114 SER A N 1
ATOM 897 C CA . SER A 1 114 ? 9.057 -13.498 -2.047 1.00 50.97 114 SER A CA 1
ATOM 898 C C . SER A 1 114 ? 10.231 -14.398 -1.639 1.00 50.97 114 SER A C 1
ATOM 900 O O . SER A 1 114 ? 10.360 -15.513 -2.144 1.00 50.97 114 SER A O 1
ATOM 902 N N . TRP A 1 115 ? 11.063 -13.939 -0.695 1.00 44.75 115 TRP A N 1
ATOM 903 C CA . TRP A 1 115 ? 12.194 -14.703 -0.152 1.00 44.75 115 TRP A CA 1
ATOM 904 C C . TRP A 1 115 ? 11.760 -15.939 0.653 1.00 44.75 115 TRP A C 1
ATOM 906 O O . TRP A 1 115 ? 12.455 -16.952 0.643 1.00 44.75 115 TRP A O 1
ATOM 916 N N . HIS A 1 116 ? 10.602 -15.885 1.318 1.00 44.22 116 HIS A N 1
ATOM 917 C CA . HIS A 1 116 ? 10.052 -17.022 2.061 1.00 44.22 116 HIS A CA 1
ATOM 918 C C . HIS A 1 116 ? 9.307 -18.009 1.149 1.00 44.22 116 HIS A C 1
ATOM 920 O O . HIS A 1 116 ? 9.477 -19.216 1.302 1.00 44.22 116 HIS A O 1
ATOM 926 N N . ILE A 1 117 ? 8.566 -17.527 0.141 1.00 47.25 117 ILE A N 1
ATOM 927 C CA . ILE A 1 117 ? 7.871 -18.396 -0.831 1.00 47.25 117 ILE A CA 1
ATOM 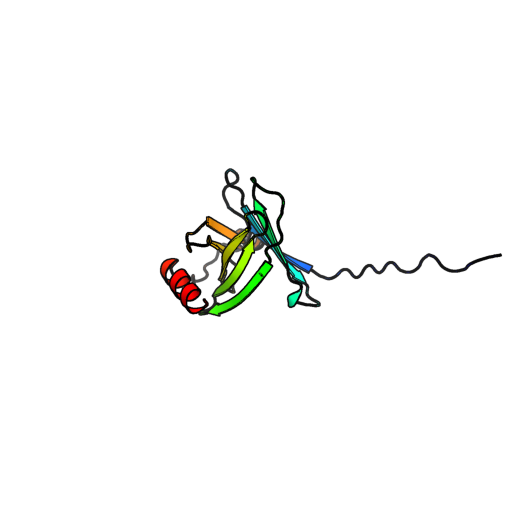928 C C . ILE A 1 117 ? 8.863 -19.168 -1.719 1.00 47.25 117 ILE A C 1
ATOM 930 O O . ILE A 1 117 ? 8.593 -20.311 -2.079 1.00 47.25 117 ILE A O 1
ATOM 934 N N . ALA A 1 118 ? 10.036 -18.600 -2.027 1.00 47.28 118 ALA A N 1
ATOM 935 C CA . ALA A 1 118 ? 11.086 -19.323 -2.750 1.00 47.28 118 ALA A CA 1
ATOM 936 C C . ALA A 1 118 ? 11.612 -20.561 -1.987 1.00 47.28 118 ALA A C 1
ATOM 938 O O . ALA A 1 118 ? 12.151 -21.469 -2.617 1.00 47.28 118 ALA A O 1
ATOM 939 N N . ASN A 1 119 ? 11.412 -20.624 -0.663 1.00 44.53 119 ASN A N 1
ATOM 940 C CA . ASN A 1 119 ? 11.820 -21.747 0.185 1.00 44.53 119 ASN A CA 1
ATOM 941 C C . ASN A 1 119 ? 10.659 -22.664 0.613 1.00 44.53 119 ASN A C 1
ATOM 943 O O . ASN A 1 119 ? 10.907 -23.803 1.000 1.00 44.53 119 ASN A O 1
ATOM 947 N N . GLU A 1 120 ? 9.404 -22.221 0.508 1.00 43.44 120 GLU A N 1
ATOM 948 C CA . GLU A 1 120 ? 8.223 -23.016 0.863 1.00 43.44 120 GLU A CA 1
ATOM 949 C C . GLU A 1 120 ? 7.294 -23.198 -0.342 1.00 43.44 120 GLU A C 1
ATOM 951 O O . GLU A 1 120 ? 6.200 -22.640 -0.440 1.00 43.44 120 GLU A O 1
ATOM 956 N N . ALA A 1 121 ? 7.710 -24.068 -1.261 1.00 45.38 121 ALA A N 1
ATOM 957 C CA . ALA A 1 121 ? 6.794 -24.718 -2.187 1.00 45.38 121 ALA A CA 1
ATOM 958 C C . ALA A 1 121 ? 5.884 -25.687 -1.407 1.00 45.38 121 ALA A C 1
ATOM 960 O O . ALA A 1 121 ? 6.091 -26.896 -1.446 1.00 45.38 121 ALA A O 1
ATOM 961 N N . SER A 1 122 ? 4.907 -25.186 -0.644 1.00 41.44 122 SER A N 1
ATOM 962 C CA . SER A 1 122 ? 3.888 -26.016 0.015 1.00 41.44 122 SER A CA 1
ATOM 963 C C . SER A 1 122 ? 2.645 -25.211 0.405 1.00 41.44 122 SER A C 1
ATOM 965 O O . SER A 1 122 ? 2.624 -24.475 1.381 1.00 41.44 122 SER A O 1
ATOM 967 N N . GLN A 1 123 ? 1.593 -25.396 -0.395 1.00 49.25 123 GLN A N 1
ATOM 968 C CA . GLN A 1 123 ? 0.173 -25.383 -0.024 1.00 49.25 123 GLN A CA 1
ATOM 969 C C . GLN A 1 123 ? -0.235 -24.551 1.210 1.00 49.25 123 GLN A C 1
ATOM 971 O O . GLN A 1 123 ? -0.346 -25.072 2.318 1.00 49.25 123 GLN A O 1
ATOM 976 N N . THR A 1 124 ? -0.650 -23.303 1.001 1.00 39.41 124 THR A N 1
ATOM 977 C CA . THR A 1 124 ? -1.564 -22.625 1.933 1.00 39.41 124 THR A CA 1
ATOM 978 C C . THR A 1 124 ? -2.760 -22.052 1.179 1.00 39.41 124 THR A C 1
ATOM 980 O O . THR A 1 124 ? -2.635 -21.423 0.131 1.00 39.41 124 THR A O 1
ATOM 983 N N . LYS A 1 125 ? -3.959 -22.354 1.695 1.00 37.56 125 LYS A N 1
ATOM 984 C CA . LYS A 1 125 ? -5.254 -21.909 1.166 1.00 37.56 125 LYS A CA 1
ATOM 985 C C . LYS A 1 125 ? -5.270 -20.385 1.057 1.00 37.56 125 LYS A C 1
ATOM 987 O O . LYS A 1 125 ? -5.169 -19.699 2.071 1.00 37.56 125 LYS A O 1
ATOM 992 N N . SER A 1 126 ? -5.468 -19.868 -0.155 1.00 37.47 126 SER A N 1
ATOM 993 C CA . SER A 1 126 ? -5.745 -18.451 -0.362 1.00 37.47 126 SER A CA 1
ATOM 994 C C . SER A 1 126 ? -7.070 -18.102 0.313 1.00 37.47 126 SER A C 1
ATOM 996 O O . SER A 1 126 ? -8.114 -18.655 -0.044 1.00 37.47 126 SER A O 1
ATOM 998 N N . THR A 1 127 ? -7.049 -17.176 1.268 1.00 39.22 127 THR A N 1
ATOM 999 C CA . THR A 1 127 ? -8.256 -16.445 1.663 1.00 39.22 127 THR A CA 1
ATOM 1000 C C . THR A 1 127 ? -8.890 -15.903 0.377 1.00 39.22 127 THR A C 1
ATOM 1002 O O . THR A 1 127 ? -8.155 -15.319 -0.425 1.00 39.22 127 THR A O 1
ATOM 1005 N N . PRO A 1 128 ? -10.188 -16.138 0.110 1.00 39.78 128 PRO A N 1
ATOM 1006 C CA . PRO A 1 128 ? -10.796 -15.692 -1.137 1.00 39.78 128 PRO A CA 1
ATOM 1007 C C . PRO A 1 128 ? -10.566 -14.181 -1.282 1.00 39.78 128 PRO A C 1
ATOM 1009 O O . PRO A 1 128 ? -10.819 -13.443 -0.323 1.00 39.78 128 PRO A O 1
ATOM 1012 N N . PRO A 1 129 ? -10.024 -13.715 -2.420 1.00 52.22 129 PRO A N 1
ATOM 1013 C CA . PRO A 1 129 ? -9.683 -12.314 -2.582 1.00 52.22 129 PRO A CA 1
ATOM 1014 C C . PRO A 1 129 ? -10.965 -11.489 -2.500 1.00 52.22 129 PRO A C 1
ATOM 1016 O O . PRO A 1 129 ? -11.917 -11.728 -3.243 1.00 52.22 129 PRO A O 1
ATOM 1019 N N . ILE A 1 130 ? -10.991 -10.512 -1.591 1.00 54.66 130 ILE A N 1
ATOM 1020 C CA . ILE A 1 130 ? -11.955 -9.418 -1.684 1.00 54.66 130 ILE A CA 1
ATOM 1021 C C . ILE A 1 130 ? -11.716 -8.782 -3.053 1.00 54.66 130 ILE A C 1
ATOM 1023 O O . ILE A 1 130 ? -10.606 -8.338 -3.346 1.00 54.66 130 ILE A O 1
ATOM 1027 N N . SER A 1 131 ? -12.733 -8.807 -3.910 1.00 62.56 131 SER A N 1
ATOM 1028 C CA . SER A 1 131 ? -12.627 -8.263 -5.264 1.00 62.56 131 SER A CA 1
ATOM 1029 C C . SER A 1 131 ? -12.297 -6.764 -5.223 1.00 62.56 131 SER A C 1
ATOM 1031 O O . SER A 1 131 ? -12.703 -6.075 -4.277 1.00 62.56 131 SER A O 1
ATOM 1033 N N . PRO A 1 132 ? -11.600 -6.220 -6.237 1.00 58.09 132 PRO A N 1
ATOM 1034 C CA . PRO A 1 132 ? -11.379 -4.783 -6.346 1.00 58.09 132 PRO A CA 1
ATOM 1035 C C . PRO A 1 132 ? -12.671 -3.975 -6.184 1.00 58.09 132 PRO A C 1
ATOM 1037 O O . PRO A 1 132 ? -12.678 -2.992 -5.448 1.00 58.09 132 PRO A O 1
ATOM 1040 N N . GLU A 1 133 ? -13.798 -4.421 -6.757 1.00 67.00 133 GLU A N 1
ATOM 1041 C CA . GLU A 1 133 ? -15.083 -3.727 -6.611 1.00 67.00 133 GLU A CA 1
ATOM 1042 C C . GLU A 1 133 ? -15.589 -3.713 -5.160 1.00 67.00 133 GLU A C 1
ATOM 1044 O O . GLU A 1 133 ? -16.188 -2.731 -4.715 1.00 67.00 133 GLU A O 1
ATOM 1049 N N . GLN A 1 134 ? -15.351 -4.784 -4.398 1.00 64.94 134 GLN A N 1
ATOM 1050 C CA . GLN A 1 134 ? -15.672 -4.826 -2.971 1.00 64.94 134 GLN A CA 1
ATOM 1051 C C . GLN A 1 134 ? -14.757 -3.900 -2.162 1.00 64.94 134 GLN A C 1
ATOM 1053 O O . GLN A 1 134 ? -15.253 -3.206 -1.278 1.00 64.94 134 GLN A O 1
ATOM 1058 N N . LEU A 1 135 ? -13.461 -3.820 -2.484 1.00 63.47 135 LEU A N 1
ATOM 1059 C CA . LEU A 1 135 ? -12.536 -2.883 -1.831 1.00 63.47 135 LEU A CA 1
ATOM 1060 C C . LEU A 1 135 ? -12.932 -1.425 -2.085 1.00 63.47 135 LEU A C 1
ATOM 1062 O O . LEU A 1 135 ? -12.949 -0.634 -1.144 1.00 63.47 135 LEU A O 1
ATOM 1066 N N . VAL A 1 136 ? -13.333 -1.077 -3.312 1.00 63.19 136 VAL A N 1
ATOM 1067 C CA . VAL A 1 136 ? -13.847 0.267 -3.629 1.00 63.19 136 VAL A CA 1
ATOM 1068 C C . VAL A 1 136 ? -15.091 0.594 -2.804 1.00 63.19 136 VAL A C 1
ATOM 1070 O O . VAL A 1 136 ? -15.161 1.665 -2.202 1.00 63.19 136 VAL A O 1
ATOM 1073 N N . LYS A 1 137 ? -16.051 -0.337 -2.706 1.00 69.94 137 LYS A N 1
ATOM 1074 C CA . LYS A 1 137 ? -17.239 -0.154 -1.853 1.00 69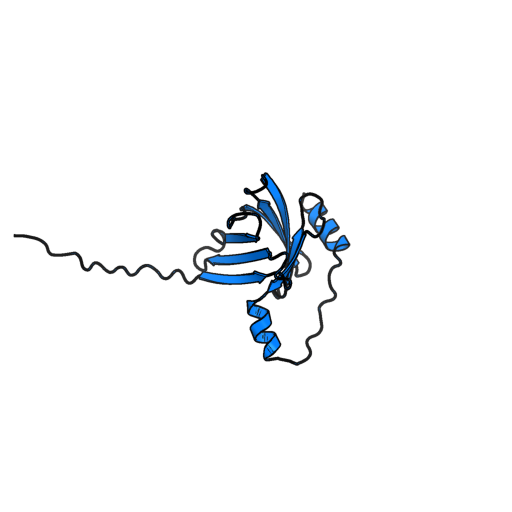.94 137 LYS A CA 1
ATOM 1075 C C . LYS A 1 137 ? -16.857 0.079 -0.391 1.00 69.94 137 LYS A C 1
ATOM 1077 O O . LYS A 1 137 ? -17.434 0.951 0.250 1.00 69.94 137 LYS A O 1
ATOM 1082 N N . LEU A 1 138 ? -15.869 -0.653 0.125 1.00 67.00 138 LEU A N 1
ATOM 1083 C CA . LEU A 1 138 ? -15.377 -0.469 1.491 1.00 67.00 138 LEU A CA 1
ATOM 1084 C C . LEU A 1 138 ? -14.698 0.892 1.691 1.00 67.00 138 LEU A C 1
ATOM 1086 O O . LEU A 1 138 ? -14.925 1.528 2.714 1.00 67.00 138 LEU A O 1
ATOM 1090 N N . PHE A 1 139 ? -13.925 1.383 0.718 1.00 62.75 139 PHE A N 1
ATOM 1091 C CA . PHE A 1 139 ? -13.360 2.733 0.784 1.00 62.75 139 PHE A CA 1
ATOM 1092 C C . PHE A 1 139 ? -14.424 3.834 0.740 1.00 62.75 139 PHE A C 1
ATOM 1094 O O . PHE A 1 139 ? -14.280 4.833 1.443 1.00 62.75 139 PHE A O 1
ATOM 1101 N N . MET A 1 140 ? -15.499 3.657 -0.033 1.00 63.81 140 MET A N 1
ATOM 1102 C CA . MET A 1 140 ? -16.608 4.619 -0.072 1.00 63.81 140 MET A CA 1
ATOM 1103 C C . MET A 1 140 ? -17.340 4.739 1.268 1.00 63.81 140 MET A C 1
ATOM 1105 O O . MET A 1 140 ? -17.778 5.829 1.611 1.00 63.81 140 MET A O 1
ATOM 1109 N N . LEU A 1 141 ? -17.416 3.663 2.059 1.00 61.88 141 LEU A N 1
ATOM 1110 C CA . LEU A 1 141 ? -17.977 3.694 3.420 1.00 61.88 141 LEU A CA 1
ATOM 1111 C C . LEU A 1 141 ? -17.096 4.453 4.432 1.00 61.88 141 LEU A C 1
ATOM 1113 O O . LEU A 1 141 ? -17.508 4.660 5.571 1.00 61.88 141 LEU A O 1
ATOM 1117 N N . LEU A 1 142 ? -15.870 4.827 4.049 1.00 53.56 142 LEU A N 1
ATOM 1118 C CA . LEU A 1 142 ? -14.888 5.486 4.914 1.00 53.56 142 LEU A CA 1
ATOM 1119 C C . LEU A 1 142 ? -14.684 6.971 4.594 1.00 53.56 142 LEU A C 1
ATOM 1121 O O . LEU A 1 142 ? -13.890 7.613 5.296 1.00 53.56 142 LEU A O 1
ATOM 1125 N N . LEU A 1 143 ? -15.343 7.488 3.554 1.00 56.69 143 LEU A N 1
ATOM 1126 C CA . LEU A 1 143 ? -15.413 8.918 3.236 1.00 56.69 143 LEU A CA 1
ATOM 1127 C C . LEU A 1 143 ? -16.351 9.638 4.207 1.00 56.69 143 LEU A C 1
ATOM 1129 O O . LEU A 1 143 ? -15.951 10.749 4.618 1.00 56.69 143 LEU A O 1
#

Sequence (143 aa):
MKYLAFALLIFSAISVRAQIVFASPDRNDFKSITLIVNREDVNSSQLILNDLKHAPVTLVVKKDTTISNVRLIKVFNPAINELCFLSVPLNLSMLTLYDSKFKIVANLNNDSYSWHIANEASQTKSTPPISPEQLVKLFMLLL

Secondary structure (DSSP, 8-state):
----------------EEEEEEE-S-STT-EEEEEEEESS-GGG-EEEEEESSS--EEEEEEEEEEETTEEEEEEEETTTTEEEEEEEETT-SEEEEE-TTS-EEEEEEEHHHHHHHTT--S--PPPPPPPHHHHHHHHHTT-

Foldseek 3Di:
DDDDDDVPDPPVPPQVWDKWKWWAPDPVWTKIWIWTARPVDRVPIWIWIDTPPDDIWTWAWPDWDDDPQKIKTWTATPVVRFIKIWIAGNVRQWIFIAGNVLHTPDITGGPVVVVVVVVDPDDDDDPPDCDSVNSVVVVVVVD

pLDDT: mean 72.18, std 17.89, range [37.47, 93.06]

Radius of gyration: 18.95 Å; chains: 1; bounding box: 62×49×48 Å